Protein AF-A0A938EXH5-F1 (afdb_monomer)

Sequence (160 aa):
VFLNRIEVWNPGKLPDQISIKDLKRPHASYPTNPLIAEVLYLANYIQKAGSGTLEMIEQCRQQGLPEPNFISIRKEEFRAILSRDIFTDDYLNKLGVNERQIKAIEYIRKIGQINNTRYQELTNVSKPTATRDLQELIKKSVLQKSGVTGKGTSYRLKGS

pLDDT: mean 88.65, std 8.32, range [57.09, 97.31]

Structure (mmCIF, N/CA/C/O backbone):
data_AF-A0A938EXH5-F1
#
_entry.id   AF-A0A938EXH5-F1
#
loop_
_atom_site.group_PDB
_atom_site.id
_atom_site.type_symbol
_atom_site.label_atom_id
_atom_site.label_alt_id
_atom_site.label_comp_id
_atom_site.label_asym_id
_atom_site.label_entity_id
_atom_site.label_seq_id
_atom_site.pdbx_PDB_ins_code
_atom_site.Cartn_x
_atom_site.Cartn_y
_atom_site.Cartn_z
_atom_site.occupancy
_atom_site.B_iso_or_equiv
_atom_site.auth_seq_id
_atom_site.auth_comp_id
_atom_site.auth_asym_id
_atom_site.auth_atom_id
_atom_site.pdbx_PDB_model_num
ATOM 1 N N . VAL A 1 1 ? 10.340 -2.476 7.203 1.00 59.16 1 VAL A N 1
ATOM 2 C CA . VAL A 1 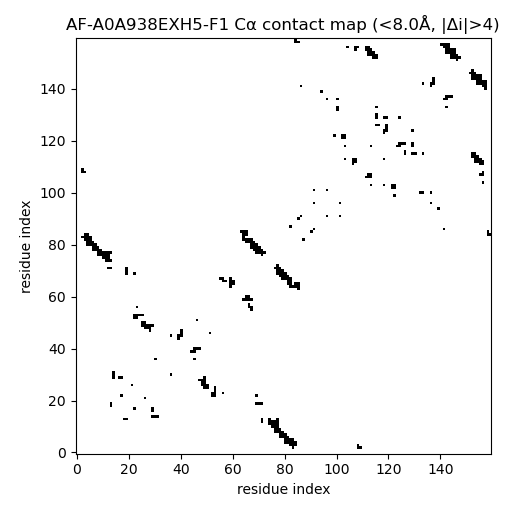1 ? 9.320 -3.135 6.349 1.00 59.16 1 VAL A CA 1
ATOM 3 C C . VAL A 1 1 ? 7.986 -2.446 6.585 1.00 59.16 1 VAL A C 1
ATOM 5 O O . VAL A 1 1 ? 7.594 -2.328 7.740 1.00 59.16 1 VAL A O 1
ATOM 8 N N . PHE A 1 2 ? 7.334 -1.931 5.538 1.00 70.25 2 PHE A N 1
ATOM 9 C CA . PHE A 1 2 ? 6.018 -1.298 5.671 1.00 70.25 2 PHE A CA 1
ATOM 10 C C . PHE A 1 2 ? 4.922 -2.359 5.780 1.00 70.25 2 PHE A C 1
ATOM 12 O O . PHE A 1 2 ? 4.963 -3.385 5.105 1.00 70.25 2 PHE A O 1
ATOM 19 N N . LEU A 1 3 ? 3.947 -2.115 6.651 1.00 69.56 3 LEU A N 1
ATOM 20 C CA . LEU A 1 3 ? 2.877 -3.070 6.931 1.00 69.56 3 LEU A CA 1
ATOM 21 C C . LEU A 1 3 ? 1.770 -3.019 5.867 1.00 69.56 3 LEU A C 1
ATOM 23 O O . LEU A 1 3 ? 1.243 -4.053 5.470 1.00 69.56 3 LEU A O 1
ATOM 27 N N . ASN A 1 4 ? 1.464 -1.811 5.386 1.00 74.62 4 ASN A N 1
ATOM 28 C CA . ASN A 1 4 ? 0.316 -1.488 4.538 1.00 74.62 4 ASN A CA 1
ATOM 29 C C . ASN A 1 4 ? 0.667 -1.255 3.062 1.00 74.62 4 ASN A C 1
ATOM 31 O O . ASN A 1 4 ? -0.210 -0.906 2.278 1.00 74.62 4 ASN A O 1
ATOM 35 N N . ARG A 1 5 ? 1.935 -1.401 2.665 1.00 84.38 5 ARG A N 1
ATOM 36 C CA . ARG A 1 5 ? 2.371 -1.177 1.281 1.00 84.38 5 ARG A CA 1
ATOM 37 C C . ARG A 1 5 ? 3.673 -1.892 0.956 1.00 84.38 5 ARG A C 1
ATOM 39 O O . ARG A 1 5 ? 4.431 -2.261 1.851 1.00 84.38 5 ARG A O 1
ATOM 46 N N . ILE A 1 6 ? 3.927 -2.050 -0.332 1.00 89.94 6 ILE A N 1
ATOM 47 C CA . ILE A 1 6 ? 5.207 -2.455 -0.903 1.00 89.94 6 ILE A CA 1
ATOM 48 C C . ILE A 1 6 ? 5.750 -1.254 -1.670 1.00 89.94 6 ILE A C 1
ATOM 50 O O . ILE A 1 6 ? 5.040 -0.660 -2.477 1.00 89.94 6 ILE A O 1
ATOM 54 N N . GLU A 1 7 ? 7.001 -0.892 -1.402 1.00 92.25 7 GLU A N 1
ATOM 55 C CA . GLU A 1 7 ? 7.714 0.134 -2.160 1.00 92.25 7 GLU A CA 1
ATOM 56 C C . GLU A 1 7 ? 8.841 -0.537 -2.940 1.00 92.25 7 GLU A C 1
ATOM 58 O O . GLU A 1 7 ? 9.722 -1.157 -2.345 1.00 92.25 7 GLU A O 1
ATOM 63 N N . VAL A 1 8 ? 8.807 -0.407 -4.265 1.00 94.12 8 VAL A N 1
ATOM 64 C CA . VAL A 1 8 ? 9.935 -0.748 -5.134 1.00 94.12 8 VAL A CA 1
ATOM 65 C C . VAL A 1 8 ? 10.654 0.553 -5.453 1.00 94.12 8 VAL A C 1
ATOM 67 O O . VAL A 1 8 ? 10.088 1.435 -6.100 1.00 94.12 8 VAL A O 1
ATOM 70 N N . TRP A 1 9 ? 11.881 0.682 -4.956 1.00 94.62 9 TRP A N 1
ATOM 71 C CA . TRP A 1 9 ? 12.724 1.860 -5.135 1.00 94.62 9 TRP A CA 1
ATOM 72 C C . TRP A 1 9 ? 13.853 1.558 -6.115 1.00 94.62 9 TRP A C 1
ATOM 74 O O . TRP A 1 9 ? 14.498 0.514 -6.017 1.00 94.62 9 TRP A O 1
ATOM 84 N N . ASN A 1 10 ? 14.081 2.483 -7.044 1.00 93.44 10 ASN A N 1
ATOM 85 C CA . ASN A 1 10 ? 15.170 2.420 -8.006 1.00 93.44 10 ASN A CA 1
ATOM 86 C C . ASN A 1 10 ? 15.913 3.772 -8.042 1.00 93.44 10 ASN A C 1
ATOM 88 O O . ASN A 1 10 ? 15.256 4.812 -8.193 1.00 93.44 10 ASN A O 1
ATOM 92 N N . PRO A 1 11 ? 17.252 3.784 -7.895 1.00 93.75 11 PRO A N 1
ATOM 93 C CA . PRO A 1 11 ? 18.047 4.981 -8.131 1.00 93.75 11 PRO A CA 1
ATOM 94 C C . PRO A 1 11 ? 18.045 5.358 -9.620 1.00 93.75 11 PRO A C 1
ATOM 96 O O . PRO A 1 11 ? 18.335 4.550 -10.498 1.00 93.75 11 PRO A O 1
ATOM 99 N N . GLY A 1 12 ? 17.760 6.621 -9.906 1.00 90.00 12 GLY A N 1
ATOM 100 C CA . GLY A 1 12 ? 17.712 7.195 -11.244 1.00 90.00 12 GLY A CA 1
ATOM 101 C C . GLY A 1 12 ? 16.381 7.871 -11.566 1.00 90.00 12 GLY A C 1
ATOM 102 O O . GLY A 1 12 ? 15.419 7.853 -10.795 1.00 90.00 12 GLY A O 1
ATOM 103 N N . LYS A 1 13 ? 16.334 8.485 -12.749 1.00 90.62 13 LYS A N 1
ATOM 104 C CA . LYS A 1 13 ? 15.120 9.073 -13.322 1.00 90.62 13 LYS A CA 1
ATOM 105 C C . LYS A 1 13 ? 14.476 8.155 -14.345 1.00 90.62 13 LYS A C 1
ATOM 107 O O . LYS A 1 13 ? 15.120 7.295 -14.942 1.00 90.62 13 LYS A O 1
ATOM 112 N N . LEU A 1 14 ? 13.203 8.437 -14.599 1.00 92.12 14 LEU A N 1
ATOM 113 C CA . LEU A 1 14 ? 12.558 8.010 -15.829 1.00 92.12 14 LEU A CA 1
ATOM 114 C C . LEU A 1 14 ? 13.309 8.564 -17.058 1.00 92.12 14 LEU A C 1
ATOM 116 O O . LEU A 1 14 ? 13.906 9.644 -16.967 1.00 92.12 14 LEU A O 1
ATOM 120 N N . PRO A 1 15 ? 13.262 7.852 -18.197 1.00 92.25 15 PRO A N 1
ATOM 121 C CA . PRO A 1 15 ? 13.699 8.380 -19.485 1.00 92.25 15 PRO A CA 1
ATOM 122 C C . PRO A 1 15 ? 13.058 9.739 -19.779 1.00 92.25 15 PRO A C 1
ATOM 124 O O . PRO A 1 15 ? 11.901 9.973 -19.437 1.00 92.25 15 PRO A O 1
ATOM 127 N N . ASP A 1 16 ? 13.784 10.629 -20.453 1.00 91.25 16 ASP A N 1
ATOM 128 C CA . ASP A 1 16 ? 13.314 12.001 -20.692 1.00 91.25 16 ASP A CA 1
ATOM 129 C C . ASP A 1 16 ? 12.059 12.065 -21.593 1.00 91.25 16 ASP A C 1
ATOM 131 O O . ASP A 1 16 ? 11.350 13.069 -21.595 1.00 91.25 16 ASP A O 1
ATOM 135 N N . GLN A 1 17 ? 11.754 10.985 -22.320 1.00 93.75 17 GLN A N 1
ATOM 136 C CA . GLN A 1 17 ? 10.574 10.836 -23.175 1.00 93.75 17 GLN A CA 1
ATOM 137 C C . GLN A 1 17 ? 9.279 10.553 -22.401 1.00 93.75 17 GLN A C 1
ATOM 139 O O . GLN A 1 17 ? 8.204 10.653 -22.988 1.00 93.75 17 GLN A O 1
ATOM 144 N N . ILE A 1 18 ? 9.360 10.162 -21.123 1.00 92.69 18 ILE A N 1
ATOM 145 C CA . ILE A 1 18 ? 8.200 9.703 -20.355 1.00 92.69 18 ILE A CA 1
ATOM 146 C C . ILE A 1 18 ? 8.098 10.392 -18.994 1.00 92.69 18 ILE A C 1
ATOM 148 O O . ILE A 1 18 ? 9.053 10.465 -18.221 1.00 92.69 18 ILE A O 1
ATOM 152 N N . SER A 1 19 ? 6.904 10.886 -18.671 1.00 93.44 19 SER A N 1
ATOM 153 C CA . SER A 1 19 ? 6.604 11.462 -17.363 1.00 93.44 19 SER A CA 1
ATOM 154 C C . SER A 1 19 ? 5.859 10.475 -16.462 1.00 93.44 19 SER A C 1
ATOM 156 O O . SER A 1 19 ? 5.277 9.488 -16.906 1.00 93.44 19 SER A O 1
ATOM 158 N N . ILE A 1 20 ? 5.792 10.790 -15.166 1.00 94.69 20 ILE A N 1
ATOM 159 C CA . ILE A 1 20 ? 4.994 10.028 -14.190 1.00 94.69 20 ILE A CA 1
ATOM 160 C C . ILE A 1 20 ? 3.520 9.921 -14.608 1.00 94.69 20 ILE A C 1
ATOM 162 O O . ILE A 1 20 ? 2.881 8.901 -14.360 1.00 94.69 20 ILE A O 1
ATOM 166 N N . LYS A 1 21 ? 2.969 10.964 -15.245 1.00 93.75 21 LYS A N 1
ATOM 167 C CA . LYS A 1 21 ? 1.567 10.968 -15.689 1.00 93.75 21 LYS A CA 1
ATOM 168 C C . LYS A 1 21 ? 1.334 9.977 -16.826 1.00 93.75 21 LYS A C 1
ATOM 170 O O . LYS A 1 21 ? 0.249 9.404 -16.911 1.00 93.75 21 LYS A O 1
ATOM 175 N N . ASP A 1 22 ? 2.344 9.774 -17.663 1.00 94.38 22 ASP A N 1
ATOM 176 C CA . ASP A 1 22 ? 2.251 8.898 -18.826 1.00 94.38 22 ASP A CA 1
ATOM 177 C C . ASP A 1 22 ? 2.243 7.427 -18.420 1.00 94.38 22 ASP A C 1
ATOM 179 O O . ASP A 1 22 ? 1.569 6.649 -19.073 1.00 94.38 22 ASP A O 1
ATOM 183 N N . LEU A 1 23 ? 2.851 7.055 -17.284 1.00 94.38 23 LEU A N 1
ATOM 184 C CA . LEU A 1 23 ? 2.831 5.677 -16.757 1.00 94.38 23 LEU A CA 1
ATOM 185 C C . LEU A 1 23 ? 1.420 5.130 -16.478 1.00 94.38 23 LEU A C 1
ATOM 187 O O . LEU A 1 23 ? 1.252 3.921 -16.317 1.00 94.38 23 LEU A O 1
ATOM 191 N N . LYS A 1 24 ? 0.410 6.007 -16.399 1.00 94.12 24 LYS A N 1
ATOM 192 C CA . LYS A 1 24 ? -1.010 5.648 -16.243 1.00 94.12 24 LYS A CA 1
ATOM 193 C C . LYS A 1 24 ? -1.780 5.610 -17.567 1.00 94.12 24 LYS A C 1
ATOM 195 O O . LYS A 1 24 ? -3.007 5.539 -17.565 1.00 94.12 24 LYS A O 1
ATOM 200 N N . ARG A 1 25 ? -1.093 5.730 -18.702 1.00 93.00 25 ARG A N 1
ATOM 201 C CA . ARG A 1 25 ? -1.676 5.749 -20.049 1.00 93.00 25 ARG A CA 1
ATOM 202 C C . ARG A 1 25 ? -0.862 4.848 -20.979 1.00 93.00 25 ARG A C 1
ATOM 204 O O . ARG A 1 25 ? 0.278 4.531 -20.662 1.00 93.00 25 ARG A O 1
ATOM 211 N N . PRO A 1 26 ? -1.411 4.422 -22.125 1.00 92.19 26 PRO A N 1
ATOM 212 C CA . PRO A 1 26 ? -0.620 3.715 -23.125 1.00 92.19 26 PRO A CA 1
ATOM 213 C C . PRO A 1 26 ? 0.581 4.554 -23.570 1.00 92.19 26 PRO A C 1
ATOM 215 O O . PRO A 1 26 ? 0.423 5.713 -23.953 1.00 92.19 26 PRO A O 1
ATOM 218 N N . HIS A 1 27 ? 1.773 3.963 -23.522 1.00 91.31 27 HIS A N 1
ATOM 219 C CA . HIS A 1 27 ? 3.020 4.597 -23.938 1.00 91.31 27 HIS A CA 1
ATOM 220 C C . HIS A 1 27 ? 3.985 3.564 -24.532 1.00 91.31 27 HIS A C 1
ATOM 222 O O . HIS A 1 27 ? 3.902 2.372 -24.238 1.00 91.31 27 HIS A O 1
ATOM 228 N N . ALA A 1 28 ? 4.930 4.019 -25.358 1.00 90.19 28 ALA A N 1
ATOM 229 C CA . ALA A 1 28 ? 6.000 3.161 -25.861 1.00 90.19 28 ALA A CA 1
ATOM 230 C C . ALA A 1 28 ? 6.994 2.786 -24.744 1.00 90.19 28 ALA A C 1
ATOM 232 O O . ALA A 1 28 ? 7.093 3.465 -23.718 1.00 90.19 28 ALA A O 1
ATOM 233 N N . SER A 1 29 ? 7.747 1.703 -24.943 1.00 90.12 29 SER A N 1
ATOM 234 C CA . SER A 1 29 ? 8.830 1.324 -24.031 1.00 90.12 29 SER A CA 1
ATOM 235 C C . SER A 1 29 ? 10.099 2.112 -24.347 1.00 90.12 29 SER A C 1
ATOM 237 O O . SER A 1 29 ? 10.574 2.098 -25.483 1.00 90.12 29 SER A O 1
ATOM 239 N N . TYR A 1 30 ? 10.665 2.765 -23.332 1.00 92.19 30 TYR A N 1
ATOM 240 C CA . TYR A 1 30 ? 11.920 3.513 -23.419 1.00 92.19 30 TYR A CA 1
ATOM 241 C C . TYR A 1 30 ? 12.933 2.926 -22.419 1.00 92.19 30 TYR A C 1
ATOM 243 O O . TYR A 1 30 ? 13.038 3.413 -21.295 1.00 92.19 30 TYR A O 1
ATOM 251 N N . PRO A 1 31 ? 13.649 1.839 -22.757 1.00 91.75 31 PRO A N 1
ATOM 252 C CA . PRO A 1 31 ? 14.613 1.238 -21.842 1.00 91.75 31 PRO A CA 1
ATOM 253 C C . PRO A 1 31 ? 15.873 2.104 -21.712 1.00 91.75 31 PRO A C 1
ATOM 255 O O . PRO A 1 31 ? 16.532 2.399 -22.705 1.00 91.75 31 PRO A O 1
ATOM 258 N N . THR A 1 32 ? 16.264 2.447 -20.480 1.00 90.56 32 THR A N 1
ATOM 259 C CA . THR A 1 32 ? 17.525 3.168 -20.210 1.00 90.56 32 THR A CA 1
ATOM 260 C C . THR A 1 32 ? 18.753 2.355 -20.627 1.00 90.56 32 THR A C 1
ATOM 262 O O . THR A 1 32 ? 19.740 2.917 -21.091 1.00 90.56 32 THR A O 1
ATOM 265 N N . ASN A 1 33 ? 18.692 1.026 -20.488 1.00 93.38 33 ASN A N 1
ATOM 266 C CA . ASN A 1 33 ? 19.704 0.105 -20.997 1.00 93.38 33 ASN A CA 1
ATOM 267 C C . ASN A 1 33 ? 19.050 -0.890 -21.975 1.00 93.38 33 ASN A C 1
ATOM 269 O O . ASN A 1 33 ? 18.482 -1.894 -21.530 1.00 93.38 33 ASN A O 1
ATOM 273 N N . PRO A 1 34 ? 19.108 -0.621 -23.294 1.00 93.38 34 PRO A N 1
ATOM 274 C CA . PRO A 1 34 ? 18.498 -1.478 -24.306 1.00 93.38 34 PRO A CA 1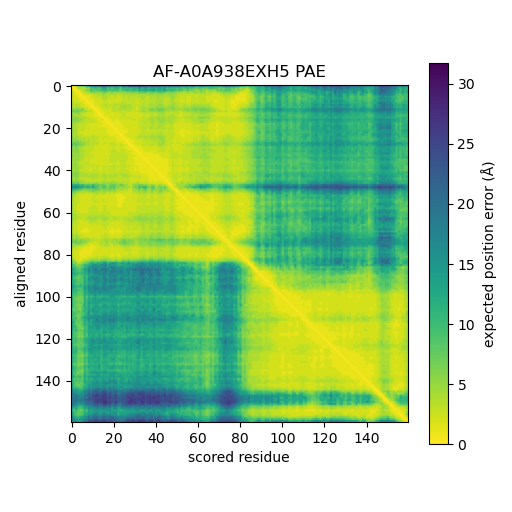
ATOM 275 C C . PRO A 1 34 ? 19.035 -2.913 -24.313 1.00 93.38 34 PRO A C 1
ATOM 277 O O . PRO A 1 34 ? 18.248 -3.831 -24.502 1.00 93.38 34 PRO A O 1
ATOM 280 N N . LEU A 1 35 ? 20.330 -3.121 -24.040 1.00 96.94 35 LEU A N 1
ATOM 281 C CA . LEU A 1 35 ? 20.946 -4.455 -24.042 1.00 96.94 35 LEU A CA 1
ATOM 282 C C . LEU A 1 35 ? 20.409 -5.328 -22.900 1.00 96.94 35 LEU A C 1
ATOM 284 O O . LEU A 1 35 ? 20.045 -6.481 -23.117 1.00 96.94 35 LEU A O 1
ATOM 288 N N . ILE A 1 36 ? 20.301 -4.774 -21.685 1.00 95.50 36 ILE A N 1
ATOM 289 C CA . ILE A 1 36 ? 19.698 -5.497 -20.551 1.00 95.50 36 ILE A CA 1
ATOM 290 C C . ILE A 1 36 ? 18.220 -5.779 -20.832 1.00 95.50 36 ILE A C 1
ATOM 292 O O . ILE A 1 36 ? 17.750 -6.893 -20.606 1.00 95.50 36 ILE A O 1
ATOM 296 N N . ALA A 1 37 ? 17.485 -4.783 -21.336 1.00 94.12 37 ALA A N 1
ATOM 297 C CA . ALA A 1 37 ? 16.072 -4.948 -21.659 1.00 94.12 37 ALA A CA 1
ATOM 298 C C . ALA A 1 37 ? 15.849 -6.023 -22.734 1.00 94.12 37 ALA A C 1
ATOM 300 O O . ALA A 1 37 ? 14.918 -6.816 -22.624 1.00 94.12 37 ALA A O 1
ATOM 301 N N . GLU A 1 38 ? 16.716 -6.087 -23.745 1.00 95.44 38 GLU A N 1
ATOM 302 C CA . GLU A 1 38 ? 16.665 -7.103 -24.791 1.00 95.44 38 GLU A CA 1
ATOM 303 C C . GLU A 1 38 ? 16.887 -8.509 -24.231 1.00 95.44 38 GLU A C 1
ATOM 305 O O . GLU A 1 38 ? 16.081 -9.396 -24.506 1.00 95.44 38 GLU A O 1
ATOM 310 N N . VAL A 1 39 ? 17.900 -8.707 -23.382 1.00 97.31 39 VAL A N 1
ATOM 311 C CA . VAL A 1 39 ? 18.143 -10.005 -22.731 1.00 97.31 39 VAL A CA 1
ATOM 312 C C . VAL A 1 39 ? 16.947 -10.429 -21.873 1.00 97.31 39 VAL A C 1
ATOM 314 O O . VAL A 1 39 ? 16.496 -11.568 -21.978 1.00 97.31 39 VAL A O 1
ATOM 317 N N . LEU A 1 40 ? 16.386 -9.523 -21.063 1.00 95.50 40 LEU A N 1
ATOM 318 C CA . LEU A 1 40 ? 15.208 -9.819 -20.236 1.00 95.50 40 LEU A CA 1
ATOM 319 C C . LEU A 1 40 ? 13.965 -10.127 -21.078 1.00 95.50 40 LEU A C 1
ATOM 321 O O . LEU A 1 40 ? 13.162 -10.976 -20.693 1.00 95.50 40 LEU A O 1
ATOM 325 N N . TYR A 1 41 ? 13.806 -9.460 -22.221 1.00 93.62 41 TYR A N 1
ATOM 326 C CA . TYR A 1 41 ? 12.733 -9.749 -23.165 1.00 93.62 41 TYR A CA 1
ATOM 327 C C . TYR A 1 41 ? 12.901 -11.133 -23.801 1.00 93.62 41 TYR A C 1
ATOM 329 O O . TYR A 1 41 ? 11.959 -11.920 -23.794 1.00 93.62 41 TYR A O 1
ATOM 337 N N . LEU A 1 42 ? 14.096 -11.457 -24.307 1.00 96.06 42 LEU A N 1
ATOM 338 C CA . LEU A 1 42 ? 14.391 -12.766 -24.906 1.00 96.06 42 LEU A CA 1
ATOM 339 C C . LEU A 1 42 ? 14.235 -13.908 -23.894 1.00 96.06 42 LEU A C 1
ATOM 341 O O . LEU A 1 42 ? 13.828 -15.008 -24.257 1.00 96.06 42 LEU A O 1
ATOM 345 N N . ALA A 1 43 ? 14.510 -13.634 -22.619 1.00 97.00 43 ALA A N 1
ATOM 346 C CA . ALA A 1 43 ? 14.301 -14.560 -21.515 1.00 97.00 43 ALA A CA 1
ATOM 347 C C . ALA A 1 43 ? 12.858 -14.560 -20.957 1.00 97.00 43 ALA A C 1
ATOM 349 O O . ALA A 1 43 ? 12.608 -15.202 -19.940 1.00 97.00 43 ALA A O 1
ATOM 350 N N . ASN A 1 44 ? 11.905 -13.872 -21.602 1.00 93.62 44 ASN A N 1
ATOM 351 C CA . ASN A 1 44 ? 10.489 -13.778 -21.215 1.00 93.62 44 ASN A CA 1
ATOM 352 C C . ASN A 1 44 ? 10.217 -13.198 -19.810 1.00 93.62 44 ASN A C 1
ATOM 354 O O . ASN A 1 44 ? 9.162 -13.448 -19.231 1.00 93.62 44 ASN A O 1
ATOM 358 N N . TYR A 1 45 ? 11.127 -12.388 -19.262 1.00 93.50 45 TYR A N 1
ATOM 359 C CA . TYR A 1 45 ? 10.906 -11.687 -17.989 1.00 93.50 45 TYR A CA 1
ATOM 360 C C . TYR A 1 45 ? 10.110 -10.388 -18.148 1.00 93.50 45 TYR A C 1
ATOM 362 O O . TYR A 1 45 ? 9.461 -9.950 -17.200 1.00 93.50 45 TYR A O 1
ATOM 370 N N . ILE A 1 46 ? 10.179 -9.744 -19.319 1.00 91.81 46 ILE A N 1
ATOM 371 C CA . ILE A 1 46 ? 9.488 -8.475 -19.593 1.00 91.81 46 ILE A CA 1
ATOM 372 C C . ILE A 1 46 ? 8.828 -8.472 -20.974 1.00 91.81 46 ILE A C 1
ATOM 374 O O . ILE A 1 46 ? 9.241 -9.188 -21.882 1.00 91.81 46 ILE A O 1
ATOM 378 N N . GLN A 1 47 ? 7.838 -7.598 -21.154 1.00 86.62 47 GLN A N 1
ATOM 379 C CA . GLN A 1 47 ? 7.216 -7.308 -22.449 1.00 86.62 47 GLN A CA 1
ATOM 380 C C . GLN A 1 47 ? 7.889 -6.091 -23.114 1.00 86.62 47 GLN A C 1
ATOM 382 O O . GLN A 1 47 ? 8.344 -5.171 -22.436 1.00 86.62 47 GLN A O 1
ATOM 387 N N . LYS A 1 48 ? 7.894 -6.029 -24.453 1.00 79.44 48 LYS A N 1
ATOM 388 C CA . LYS A 1 48 ? 8.431 -4.876 -25.210 1.00 79.44 48 LYS A CA 1
ATOM 389 C C . LYS A 1 48 ? 7.518 -3.641 -25.212 1.00 79.44 48 LYS A C 1
ATOM 391 O O . LYS A 1 48 ? 7.978 -2.561 -25.561 1.00 79.44 48 LYS A O 1
ATOM 396 N N . ALA A 1 49 ? 6.242 -3.780 -24.849 1.00 77.88 49 ALA A N 1
ATOM 397 C CA . ALA A 1 49 ? 5.193 -2.827 -25.221 1.00 77.88 49 ALA A CA 1
ATOM 398 C C . ALA A 1 49 ? 4.897 -1.690 -24.217 1.00 77.88 49 ALA A C 1
ATOM 400 O O . ALA A 1 49 ? 3.913 -0.988 -24.400 1.00 77.88 49 ALA A O 1
ATOM 401 N N . GLY A 1 50 ? 5.691 -1.476 -23.160 1.00 81.00 50 GLY A N 1
ATOM 402 C CA . GLY A 1 50 ? 5.405 -0.410 -22.175 1.00 81.00 50 GLY A CA 1
ATOM 403 C C . GLY A 1 50 ? 4.093 -0.605 -21.389 1.00 81.00 50 GLY A C 1
ATOM 404 O O . GLY A 1 50 ? 3.657 0.285 -20.675 1.00 81.00 50 GLY A O 1
ATOM 405 N N . SER A 1 51 ? 3.470 -1.778 -21.491 1.00 88.31 51 SER A N 1
ATOM 406 C CA . SER A 1 51 ? 2.163 -2.135 -20.924 1.00 88.31 51 SER A CA 1
ATOM 407 C C . SER A 1 51 ? 2.190 -2.475 -19.432 1.00 88.31 51 SER A C 1
ATOM 409 O O . SER A 1 51 ? 1.141 -2.483 -18.791 1.00 88.31 51 SER A O 1
ATOM 411 N N . GLY A 1 52 ? 3.366 -2.756 -18.865 1.00 91.12 52 GLY A N 1
ATOM 412 C CA . GLY A 1 52 ? 3.483 -3.330 -17.522 1.00 91.12 52 GLY A CA 1
ATOM 413 C C . GLY A 1 52 ? 2.856 -2.475 -16.416 1.00 91.12 52 GLY A C 1
ATOM 414 O O . GLY A 1 52 ? 2.201 -3.012 -15.528 1.00 91.12 52 GLY A O 1
ATOM 415 N N . THR A 1 53 ? 2.982 -1.146 -16.471 1.00 94.19 53 THR A N 1
ATOM 416 C CA . THR A 1 53 ? 2.385 -0.262 -15.452 1.00 94.19 53 THR A CA 1
ATOM 417 C C . THR A 1 53 ? 0.862 -0.218 -15.532 1.00 94.19 53 THR A C 1
ATOM 419 O O . THR A 1 53 ? 0.203 -0.143 -14.496 1.00 94.19 53 THR A O 1
ATOM 422 N N . LEU A 1 54 ? 0.292 -0.313 -16.735 1.00 94.31 54 LEU A N 1
ATOM 423 C CA . LEU A 1 54 ? -1.155 -0.410 -16.932 1.00 94.31 54 LEU A CA 1
ATOM 424 C C . LEU A 1 54 ? -1.693 -1.746 -16.433 1.00 94.31 54 LEU A C 1
ATOM 426 O O . LEU A 1 54 ? -2.736 -1.784 -15.786 1.00 94.31 54 LEU A O 1
ATOM 430 N N . GLU A 1 55 ? -0.960 -2.826 -16.689 1.00 94.00 55 GLU A N 1
ATOM 431 C CA . GLU A 1 55 ? -1.309 -4.154 -16.197 1.00 94.00 55 GLU A CA 1
ATOM 432 C C . GLU A 1 55 ? -1.293 -4.192 -14.662 1.00 94.00 55 GLU A C 1
ATOM 434 O O . GLU A 1 55 ? -2.237 -4.684 -14.048 1.00 94.00 55 GLU A O 1
ATOM 439 N N . MET A 1 56 ? -0.288 -3.574 -14.027 1.00 94.12 56 MET A N 1
ATOM 440 C CA . MET A 1 56 ? -0.255 -3.401 -12.570 1.00 94.12 56 MET A CA 1
ATOM 441 C C . MET A 1 56 ? -1.478 -2.633 -12.043 1.00 94.12 56 MET A C 1
ATOM 443 O O . MET A 1 56 ? -2.072 -3.042 -11.047 1.00 94.12 56 MET A O 1
ATOM 447 N N . ILE A 1 57 ? -1.859 -1.525 -12.692 1.00 94.69 57 ILE A N 1
ATOM 448 C CA . ILE A 1 57 ? -3.039 -0.727 -12.314 1.00 94.69 57 ILE A CA 1
ATOM 449 C C . ILE A 1 57 ? -4.313 -1.569 -12.411 1.00 94.69 57 ILE A C 1
ATOM 451 O O . ILE A 1 57 ? -5.112 -1.588 -11.473 1.00 94.69 57 ILE A O 1
ATOM 455 N N . GLU A 1 58 ? -4.487 -2.291 -13.516 1.00 94.44 58 GLU A N 1
ATOM 456 C CA . GLU A 1 58 ? -5.667 -3.118 -13.742 1.00 94.44 58 GLU A CA 1
ATOM 457 C C . GLU A 1 58 ? -5.749 -4.273 -12.735 1.00 94.44 58 GLU A C 1
ATOM 459 O O . GLU A 1 58 ? -6.816 -4.512 -12.172 1.00 94.44 58 GLU A O 1
ATOM 464 N N . GLN A 1 59 ? -4.629 -4.928 -12.415 1.00 93.69 59 GLN A N 1
ATOM 465 C CA . GLN A 1 59 ? -4.587 -5.961 -11.375 1.00 93.69 59 GLN A CA 1
ATOM 466 C C . GLN A 1 59 ? -4.961 -5.402 -9.994 1.00 93.69 59 GLN A C 1
ATOM 468 O O . GLN A 1 59 ? -5.764 -6.012 -9.287 1.00 93.69 59 GLN A O 1
ATOM 473 N N . CYS A 1 60 ? -4.451 -4.223 -9.615 1.00 90.81 60 CYS A N 1
ATOM 474 C CA . CYS A 1 60 ? -4.870 -3.561 -8.376 1.00 90.81 60 CYS A CA 1
ATOM 475 C C . CYS A 1 60 ? -6.383 -3.302 -8.371 1.00 90.81 60 CYS A C 1
ATOM 477 O O . CYS A 1 60 ? -7.060 -3.660 -7.407 1.00 90.81 60 CYS A O 1
ATOM 479 N N . ARG A 1 61 ? -6.930 -2.761 -9.466 1.00 87.81 61 ARG A N 1
ATOM 480 C CA . ARG A 1 61 ? -8.364 -2.468 -9.602 1.00 87.81 61 ARG A CA 1
ATOM 481 C C . ARG A 1 61 ? -9.227 -3.727 -9.489 1.00 87.81 61 ARG A C 1
ATOM 483 O O . ARG A 1 61 ? -10.246 -3.700 -8.803 1.00 87.81 61 ARG A O 1
ATOM 490 N N . GLN A 1 62 ? -8.822 -4.826 -10.125 1.00 86.56 62 GLN A N 1
ATOM 491 C CA . GLN A 1 62 ? -9.530 -6.112 -10.072 1.00 86.56 62 GLN A CA 1
ATOM 492 C C . GLN A 1 62 ? -9.568 -6.704 -8.662 1.00 86.56 62 GLN A C 1
ATOM 494 O O . GLN A 1 62 ? -10.567 -7.303 -8.275 1.00 86.56 62 GLN A O 1
ATOM 499 N N . GLN A 1 63 ? -8.511 -6.488 -7.879 1.00 84.56 63 GLN A N 1
ATOM 500 C CA . GLN A 1 63 ? -8.443 -6.894 -6.473 1.00 84.56 63 GLN A CA 1
ATOM 501 C C . GLN A 1 63 ? -9.093 -5.874 -5.522 1.00 84.56 63 GLN A C 1
ATOM 503 O O . GLN A 1 63 ? -9.032 -6.033 -4.305 1.00 84.56 63 GLN A O 1
ATOM 508 N N . GLY A 1 64 ? -9.699 -4.806 -6.052 1.00 77.25 64 GLY A N 1
ATOM 509 C CA . GLY A 1 64 ? -10.294 -3.735 -5.258 1.00 77.25 64 GLY A CA 1
ATOM 510 C C . GLY A 1 64 ? -9.276 -2.911 -4.469 1.00 77.25 64 GLY A C 1
ATOM 511 O O . GLY A 1 64 ? -9.671 -2.224 -3.537 1.00 77.25 64 GLY A O 1
ATOM 512 N N . LEU A 1 65 ? -7.987 -2.971 -4.813 1.00 85.00 65 LEU A N 1
ATOM 513 C CA . LEU A 1 65 ? -6.912 -2.222 -4.166 1.00 85.00 65 LEU A CA 1
ATOM 514 C C . LEU A 1 65 ? -6.729 -0.836 -4.806 1.00 85.00 65 LEU A C 1
ATOM 516 O O . LEU A 1 65 ? -7.057 -0.643 -5.980 1.00 85.00 65 LEU A O 1
ATOM 520 N N . PRO A 1 66 ? -6.158 0.138 -4.071 1.00 86.06 66 PRO A N 1
ATOM 521 C CA . PRO A 1 66 ? -5.751 1.407 -4.658 1.00 86.06 66 PRO A CA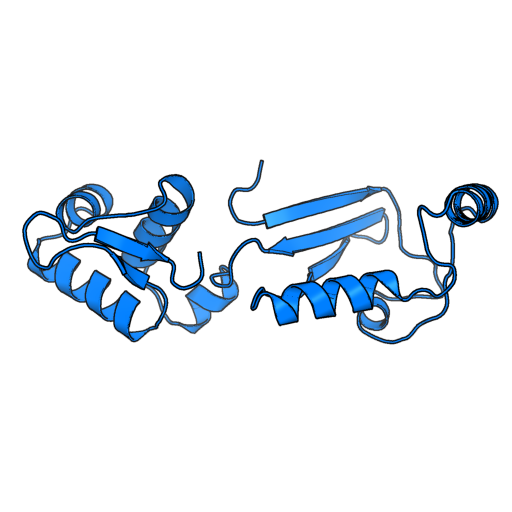 1
ATOM 522 C C . PRO A 1 66 ? -4.743 1.198 -5.791 1.00 86.06 66 PRO A C 1
ATOM 524 O O . PRO A 1 66 ? -3.868 0.334 -5.700 1.00 86.06 66 PRO A O 1
ATOM 527 N N . GLU A 1 67 ? -4.827 2.032 -6.828 1.00 91.44 67 GLU A N 1
ATOM 528 C CA . GLU A 1 67 ? -3.836 2.030 -7.903 1.00 91.44 67 GLU A CA 1
ATOM 529 C C . GLU A 1 67 ? -2.418 2.293 -7.362 1.00 91.44 67 GLU A C 1
ATOM 531 O O . GLU A 1 67 ? -2.256 3.061 -6.402 1.00 91.44 67 GLU A O 1
ATOM 536 N N . PRO A 1 68 ? -1.374 1.743 -8.007 1.00 93.69 68 PRO A N 1
ATOM 537 C CA . PRO A 1 68 ? 0.000 2.079 -7.678 1.00 93.69 68 PRO A CA 1
ATOM 538 C C . PRO A 1 68 ? 0.254 3.588 -7.772 1.00 93.69 68 PRO A C 1
ATOM 540 O O . PRO A 1 68 ? -0.153 4.261 -8.727 1.00 93.69 68 PRO A O 1
ATOM 543 N N . ASN A 1 69 ? 0.969 4.121 -6.784 1.00 94.00 69 ASN A N 1
ATOM 544 C CA . ASN A 1 69 ? 1.459 5.490 -6.818 1.00 94.00 69 ASN A CA 1
ATOM 545 C C . ASN A 1 69 ? 2.901 5.501 -7.330 1.00 94.00 69 ASN A C 1
ATOM 547 O O . ASN A 1 69 ? 3.789 4.901 -6.722 1.00 94.00 69 ASN A O 1
ATOM 551 N N . PHE A 1 70 ? 3.126 6.195 -8.442 1.00 95.38 70 PHE A N 1
ATOM 552 C CA . PHE A 1 70 ? 4.448 6.384 -9.021 1.00 95.38 70 PHE A CA 1
ATOM 553 C C . PHE A 1 70 ? 4.958 7.768 -8.649 1.00 95.38 70 PHE A C 1
ATOM 555 O O . PHE A 1 70 ? 4.293 8.769 -8.918 1.00 95.38 70 PHE A O 1
ATOM 562 N N . ILE A 1 71 ? 6.143 7.837 -8.050 1.00 94.94 71 ILE A N 1
ATOM 563 C CA . ILE A 1 71 ? 6.761 9.109 -7.680 1.00 94.94 71 ILE A CA 1
ATOM 564 C C . ILE A 1 71 ? 8.179 9.196 -8.224 1.00 94.94 71 ILE A C 1
ATOM 566 O O . ILE A 1 71 ? 8.916 8.210 -8.246 1.00 94.94 71 ILE A O 1
ATOM 570 N N . SER A 1 72 ? 8.557 10.404 -8.640 1.00 93.75 72 SER A N 1
ATOM 571 C CA . SER A 1 72 ? 9.948 10.751 -8.898 1.00 93.75 72 SER A CA 1
ATOM 572 C C . SER A 1 72 ? 10.383 11.843 -7.934 1.00 93.75 72 SER A C 1
ATOM 574 O O . SER A 1 72 ? 9.725 12.879 -7.825 1.00 93.75 72 SER A O 1
ATOM 576 N N . ILE A 1 73 ? 11.485 11.605 -7.229 1.00 92.44 73 ILE A N 1
ATOM 577 C CA . ILE A 1 73 ? 12.051 12.550 -6.267 1.00 92.44 73 ILE A CA 1
ATOM 578 C C . ILE A 1 73 ? 13.294 13.149 -6.908 1.00 92.44 73 ILE A C 1
ATOM 580 O O . ILE A 1 73 ? 14.216 12.423 -7.273 1.00 92.44 73 ILE A O 1
ATOM 584 N N . ARG A 1 74 ? 13.287 14.474 -7.101 1.00 89.06 74 ARG A N 1
ATOM 585 C CA . ARG A 1 74 ? 14.412 15.260 -7.650 1.00 89.06 74 ARG A CA 1
ATOM 586 C C . ARG A 1 74 ? 14.975 14.771 -8.997 1.00 89.06 74 ARG A C 1
ATOM 588 O O . ARG A 1 74 ? 16.046 15.209 -9.385 1.00 89.06 74 ARG A O 1
ATOM 595 N N . LYS A 1 75 ? 14.250 13.918 -9.737 1.00 85.62 75 LYS A N 1
ATOM 596 C CA . LYS A 1 75 ? 14.763 13.197 -10.922 1.00 85.62 75 LYS A CA 1
ATOM 597 C C . LYS A 1 75 ? 16.016 12.353 -10.624 1.00 85.62 75 LYS A C 1
ATOM 599 O O . LYS A 1 75 ? 16.842 12.130 -11.501 1.00 85.62 75 LYS A O 1
ATOM 604 N N . GLU A 1 76 ? 16.143 11.877 -9.396 1.00 91.12 76 GLU A N 1
ATOM 605 C CA . GLU A 1 76 ? 17.245 11.016 -8.951 1.00 91.12 76 GLU A CA 1
ATOM 606 C C . GLU A 1 76 ? 16.735 9.707 -8.363 1.00 91.12 76 GLU A C 1
ATOM 608 O O . GLU A 1 76 ? 17.493 8.754 -8.233 1.00 91.12 76 GLU A O 1
ATOM 613 N N . GLU A 1 77 ? 15.450 9.640 -8.026 1.00 94.19 77 GLU A N 1
ATOM 614 C CA . GLU A 1 77 ? 14.816 8.422 -7.556 1.00 94.19 77 GLU A CA 1
ATOM 615 C C . GLU A 1 77 ? 13.487 8.212 -8.263 1.00 94.19 77 GLU A C 1
ATOM 617 O O . GLU A 1 77 ? 12.716 9.159 -8.480 1.00 94.19 77 GLU A O 1
ATOM 622 N N . PHE A 1 78 ? 13.190 6.947 -8.533 1.00 94.88 78 PHE A N 1
ATOM 623 C CA . PHE A 1 78 ? 11.879 6.485 -8.943 1.00 94.88 78 PHE A CA 1
ATOM 624 C C . PHE A 1 78 ? 11.352 5.473 -7.927 1.00 94.88 78 PHE A C 1
ATOM 626 O O . PHE A 1 78 ? 12.076 4.576 -7.485 1.00 94.88 78 PHE A O 1
ATOM 633 N N . ARG A 1 79 ? 10.076 5.607 -7.552 1.00 95.50 79 ARG A N 1
ATOM 634 C CA . ARG A 1 79 ? 9.398 4.633 -6.691 1.00 95.50 79 ARG A CA 1
ATOM 635 C C . ARG A 1 79 ? 8.051 4.238 -7.266 1.00 95.50 79 ARG A C 1
ATOM 637 O O . ARG A 1 79 ? 7.268 5.104 -7.657 1.00 95.50 79 ARG A O 1
ATOM 644 N N . ALA A 1 80 ? 7.774 2.940 -7.232 1.00 95.12 80 ALA A N 1
ATOM 645 C CA . ALA A 1 80 ? 6.441 2.381 -7.405 1.00 95.12 80 ALA A CA 1
ATOM 646 C C . ALA A 1 80 ? 5.927 1.910 -6.039 1.00 95.12 80 ALA A C 1
ATOM 648 O O . ALA A 1 80 ? 6.538 1.054 -5.395 1.00 95.12 80 ALA A O 1
ATOM 649 N N . ILE A 1 81 ? 4.822 2.496 -5.584 1.00 93.50 81 ILE A N 1
ATOM 650 C CA . ILE A 1 81 ? 4.236 2.240 -4.268 1.00 93.50 81 ILE A CA 1
ATOM 651 C C . ILE A 1 81 ? 2.909 1.512 -4.464 1.00 93.50 81 ILE A C 1
ATOM 653 O O . ILE A 1 81 ? 1.943 2.098 -4.951 1.00 93.50 81 ILE A O 1
ATOM 657 N N . LEU A 1 82 ? 2.860 0.242 -4.069 1.00 91.44 82 LEU A N 1
ATOM 658 C CA . LEU A 1 82 ? 1.667 -0.596 -4.134 1.00 91.44 82 LEU A CA 1
ATOM 659 C C . LEU A 1 82 ? 1.056 -0.696 -2.739 1.00 91.44 82 LEU A C 1
ATOM 661 O O . LEU A 1 82 ? 1.702 -1.178 -1.806 1.00 91.44 82 LEU A O 1
ATOM 665 N N . SER A 1 83 ? -0.186 -0.247 -2.585 1.00 85.56 83 SER A N 1
ATOM 666 C CA . SER A 1 83 ? -0.901 -0.343 -1.308 1.00 85.56 83 SER A CA 1
ATOM 667 C C . SER A 1 83 ? -1.437 -1.763 -1.100 1.00 85.56 83 SER A C 1
ATOM 669 O O . SER A 1 83 ? -1.891 -2.401 -2.044 1.00 85.56 83 SER A O 1
ATOM 671 N N . ARG A 1 84 ? -1.371 -2.267 0.136 1.00 78.44 84 ARG A N 1
ATOM 672 C CA . ARG A 1 84 ? -1.866 -3.604 0.525 1.00 78.44 84 ARG A CA 1
ATOM 673 C C . ARG A 1 84 ? -3.318 -3.602 0.996 1.00 78.44 84 ARG A C 1
ATOM 675 O O . ARG A 1 84 ? -3.888 -4.669 1.170 1.00 78.44 84 ARG A O 1
ATOM 682 N N . ASP A 1 85 ? -3.895 -2.429 1.235 1.00 74.19 85 ASP A N 1
ATOM 683 C CA . ASP A 1 85 ? -5.294 -2.268 1.615 1.00 74.19 85 ASP A CA 1
ATOM 684 C C . ASP A 1 85 ? -5.870 -0.964 1.038 1.00 74.19 85 ASP A C 1
ATOM 686 O O . ASP A 1 85 ? -5.131 -0.076 0.604 1.00 74.19 85 ASP A O 1
ATOM 690 N N . ILE A 1 86 ? -7.202 -0.861 1.021 1.00 69.69 86 ILE A N 1
ATOM 691 C CA . ILE A 1 86 ? -7.946 0.326 0.564 1.00 69.69 86 ILE A CA 1
ATOM 692 C C . ILE A 1 86 ? -7.925 1.490 1.555 1.00 69.69 86 ILE A C 1
ATOM 694 O O . ILE A 1 86 ? -8.267 2.615 1.198 1.00 69.69 86 ILE A O 1
ATOM 698 N N . PHE A 1 87 ? -7.519 1.250 2.798 1.00 71.62 87 PHE A N 1
ATOM 699 C CA . PHE A 1 87 ? -7.620 2.206 3.894 1.00 71.62 87 PHE A CA 1
ATOM 700 C C . PHE A 1 87 ? -6.410 3.133 3.966 1.00 71.62 87 PHE A C 1
ATOM 702 O O . PHE A 1 87 ? -5.892 3.390 5.050 1.00 71.62 87 PHE A O 1
ATOM 709 N N . THR A 1 88 ? -5.926 3.640 2.834 1.00 69.50 88 THR A N 1
ATOM 710 C CA . THR A 1 88 ? -4.787 4.573 2.807 1.00 69.50 88 THR A CA 1
ATOM 711 C C . THR A 1 88 ? -5.0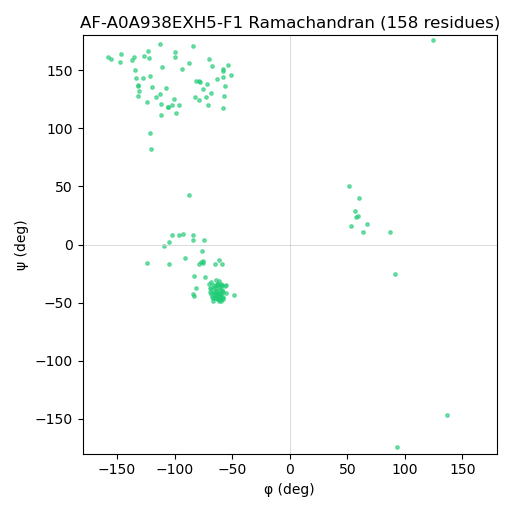24 5.775 3.727 1.00 69.50 88 THR A C 1
ATOM 713 O O . THR A 1 88 ? -6.166 6.145 4.000 1.00 69.50 88 THR A O 1
ATOM 716 N N . ASP A 1 89 ? -3.953 6.405 4.213 1.00 70.12 89 ASP A N 1
ATOM 717 C CA . ASP A 1 89 ? -4.079 7.515 5.170 1.00 70.12 89 ASP A CA 1
ATOM 718 C C . ASP A 1 89 ? -4.918 8.675 4.590 1.00 70.12 89 ASP A C 1
ATOM 720 O O . ASP A 1 89 ? -5.726 9.274 5.295 1.00 70.12 89 ASP A O 1
ATOM 724 N N . ASP A 1 90 ? -4.821 8.922 3.277 1.00 68.81 90 ASP A N 1
ATOM 725 C CA . ASP A 1 90 ? -5.674 9.878 2.551 1.00 68.81 90 ASP A CA 1
ATOM 726 C C . ASP A 1 90 ? -7.160 9.472 2.556 1.00 68.81 90 ASP A C 1
ATOM 728 O O . ASP A 1 90 ? -8.037 10.300 2.809 1.00 68.81 90 ASP A O 1
ATOM 732 N N . TYR A 1 91 ? -7.456 8.188 2.329 1.00 75.00 91 TYR A N 1
ATOM 733 C CA . TYR A 1 91 ? -8.822 7.666 2.367 1.00 75.00 91 TYR A CA 1
ATOM 734 C C . TYR A 1 91 ? -9.428 7.769 3.772 1.00 75.00 91 TYR A C 1
ATOM 736 O O . TYR A 1 91 ? -10.565 8.213 3.934 1.00 75.00 91 TYR A O 1
ATOM 744 N N . LEU A 1 92 ? -8.651 7.424 4.799 1.00 78.31 92 LEU A N 1
ATOM 745 C CA . LEU A 1 92 ? -9.063 7.545 6.195 1.00 78.31 92 LEU A CA 1
ATOM 746 C C . LEU A 1 92 ? -9.331 9.007 6.576 1.00 78.31 92 LEU A C 1
ATOM 748 O O . LEU A 1 92 ? -10.386 9.312 7.138 1.00 78.31 92 LEU A O 1
ATOM 752 N N . ASN A 1 93 ? -8.452 9.931 6.190 1.00 77.31 93 ASN A N 1
ATOM 753 C CA . ASN A 1 93 ? -8.663 11.358 6.434 1.00 77.31 93 ASN A CA 1
ATOM 754 C C . ASN A 1 93 ? -9.953 11.871 5.773 1.00 77.31 93 ASN A C 1
ATOM 756 O O . ASN A 1 93 ? -10.734 12.573 6.416 1.00 77.31 93 ASN A O 1
ATOM 760 N N . LYS A 1 94 ? -10.244 11.461 4.530 1.00 80.62 94 LYS A N 1
ATOM 761 C CA . LYS A 1 94 ? -11.495 11.813 3.827 1.00 80.62 94 LYS A CA 1
ATOM 762 C C . LYS A 1 94 ? -12.752 11.253 4.493 1.00 80.62 94 LYS A C 1
ATOM 764 O O . LYS A 1 94 ? -13.806 11.879 4.423 1.00 80.62 94 LYS A O 1
ATOM 769 N N . LEU A 1 95 ? -12.658 10.102 5.158 1.00 83.06 95 LEU A N 1
ATOM 770 C CA . LEU A 1 95 ? -13.761 9.520 5.929 1.00 83.06 95 LEU A CA 1
ATOM 771 C C . LEU A 1 95 ? -13.995 10.212 7.282 1.00 83.06 95 LEU A C 1
ATOM 773 O O . LEU A 1 95 ? -14.942 9.856 7.992 1.00 83.06 95 LEU A O 1
ATOM 777 N N . GLY A 1 96 ? -13.142 11.166 7.668 1.00 85.94 96 GLY A N 1
ATOM 778 C CA . GLY A 1 96 ? -13.236 11.858 8.949 1.00 85.94 96 GLY A CA 1
ATOM 779 C C . GLY A 1 96 ? -13.128 10.894 10.128 1.00 85.94 96 GLY A C 1
ATOM 780 O O . GLY A 1 96 ? -13.914 10.990 11.073 1.00 85.94 96 GLY A O 1
ATOM 781 N N . VAL A 1 97 ? -12.246 9.888 10.048 1.00 88.25 97 VAL A N 1
ATOM 782 C CA . VAL A 1 97 ? -11.916 9.072 11.226 1.00 88.25 97 VAL A CA 1
ATOM 783 C C . VAL A 1 97 ? -11.068 9.877 12.202 1.00 88.25 97 VAL A C 1
ATOM 785 O O . VAL A 1 97 ? -10.164 10.609 11.811 1.00 88.25 97 VAL A O 1
ATOM 788 N N . ASN A 1 98 ? -11.378 9.747 13.488 1.00 91.19 98 ASN A N 1
ATOM 789 C CA . ASN A 1 98 ? -10.649 10.440 14.548 1.00 91.19 98 ASN A CA 1
ATOM 790 C C . ASN A 1 98 ? -9.375 9.677 14.966 1.00 91.19 98 ASN A C 1
ATOM 792 O O . ASN A 1 98 ? -9.186 8.512 14.618 1.00 91.19 98 ASN A O 1
ATOM 796 N N . GLU A 1 99 ? -8.523 10.301 15.783 1.00 90.44 99 GLU A N 1
ATOM 797 C CA . GLU A 1 99 ? -7.255 9.702 16.235 1.00 90.44 99 GLU A CA 1
ATOM 798 C C . GLU A 1 99 ? -7.415 8.344 16.941 1.00 90.44 99 GLU A C 1
ATOM 800 O O . GLU A 1 99 ? -6.580 7.452 16.779 1.00 90.44 99 GLU A O 1
ATOM 805 N N . ARG A 1 100 ? -8.491 8.148 17.718 1.00 94.06 100 ARG A N 1
ATOM 806 C CA . ARG A 1 100 ? -8.749 6.873 18.412 1.00 94.06 100 ARG A CA 1
ATOM 807 C C . ARG A 1 100 ? -9.085 5.763 17.419 1.00 94.06 100 ARG A C 1
ATOM 809 O O . ARG A 1 100 ? -8.571 4.652 17.532 1.00 94.06 100 ARG A O 1
ATOM 816 N N . GLN A 1 101 ? -9.901 6.091 16.424 1.00 92.81 101 GLN A N 1
ATOM 817 C CA . GLN A 1 101 ? -10.266 5.195 15.335 1.00 92.81 101 GLN A CA 1
ATOM 818 C C . GLN A 1 101 ? -9.048 4.841 14.471 1.00 92.81 101 GLN A C 1
ATOM 820 O O . GLN A 1 101 ? -8.868 3.669 14.146 1.00 92.81 101 GLN A O 1
ATOM 825 N N . ILE A 1 102 ? -8.172 5.810 14.175 1.00 89.88 102 ILE A N 1
ATOM 826 C CA . ILE A 1 102 ? -6.909 5.575 13.455 1.00 89.88 102 ILE A CA 1
ATOM 827 C C . ILE A 1 102 ? -6.025 4.587 14.227 1.00 89.88 102 ILE A C 1
ATOM 829 O O . ILE A 1 102 ? -5.609 3.579 13.657 1.00 89.88 102 ILE A O 1
ATOM 833 N N . LYS A 1 103 ? -5.824 4.790 15.539 1.00 91.06 103 LYS A N 1
ATOM 834 C CA . LYS A 1 103 ? -5.063 3.847 16.385 1.00 91.06 103 LYS A CA 1
ATOM 835 C C . LYS A 1 103 ? -5.620 2.425 16.318 1.00 91.06 103 LYS A C 1
ATOM 837 O O . LYS A 1 103 ? -4.860 1.461 16.236 1.00 91.06 103 LYS A O 1
ATOM 842 N N . ALA A 1 104 ? -6.944 2.275 16.338 1.00 92.00 104 ALA A N 1
ATOM 843 C CA . ALA A 1 104 ? -7.575 0.966 16.223 1.00 92.00 104 ALA A CA 1
ATOM 844 C C . ALA A 1 104 ? -7.352 0.324 14.847 1.00 92.00 104 ALA A C 1
ATOM 846 O O . ALA A 1 104 ? -7.052 -0.866 14.780 1.00 92.00 104 ALA A O 1
ATOM 847 N N . ILE A 1 105 ? -7.441 1.094 13.761 1.00 89.38 105 ILE A N 1
ATOM 848 C CA . ILE A 1 105 ? -7.156 0.610 12.402 1.00 89.38 105 ILE A CA 1
ATOM 849 C C . ILE A 1 105 ? -5.696 0.160 12.291 1.00 89.38 105 ILE A C 1
ATOM 851 O O . ILE A 1 105 ? -5.433 -0.940 11.811 1.00 89.38 105 ILE A O 1
ATOM 855 N N . GLU A 1 106 ? -4.745 0.947 12.796 1.00 86.62 106 GLU A N 1
ATOM 856 C CA . GLU A 1 106 ? -3.326 0.569 12.834 1.00 86.62 106 GLU A CA 1
ATOM 857 C C . GLU A 1 106 ? -3.080 -0.717 13.628 1.00 86.62 106 GLU A C 1
ATOM 859 O O . GLU A 1 106 ? -2.282 -1.564 13.217 1.00 86.62 106 GLU A O 1
ATOM 864 N N . TYR A 1 107 ? -3.776 -0.888 14.753 1.00 90.19 107 TYR A N 1
ATOM 865 C CA . TYR A 1 107 ? -3.715 -2.118 15.535 1.00 90.19 107 TYR A CA 1
ATOM 866 C C . TYR A 1 107 ? -4.241 -3.320 14.739 1.00 90.19 107 TYR A C 1
ATOM 868 O O . TYR A 1 107 ? -3.580 -4.358 14.688 1.00 90.19 107 TYR A O 1
ATOM 876 N N . ILE A 1 108 ? -5.389 -3.178 14.070 1.00 89.44 108 ILE A N 1
ATOM 877 C CA . ILE A 1 108 ? -5.981 -4.243 13.246 1.00 89.44 108 ILE A CA 1
ATOM 878 C C . ILE A 1 108 ? -5.077 -4.582 12.062 1.00 89.44 108 ILE A C 1
ATOM 880 O O . ILE A 1 108 ? -4.924 -5.757 11.757 1.00 89.44 108 ILE A O 1
ATOM 884 N N . ARG A 1 109 ? -4.404 -3.607 11.441 1.00 81.94 109 ARG A N 1
ATOM 885 C CA . ARG A 1 109 ? -3.422 -3.892 10.382 1.00 81.94 109 ARG A CA 1
ATOM 886 C C . ARG A 1 109 ? -2.278 -4.785 10.869 1.00 81.94 109 ARG A C 1
ATOM 888 O O . ARG A 1 109 ? -1.746 -5.566 10.089 1.00 81.94 109 ARG A O 1
ATOM 895 N N . LYS A 1 110 ? -1.870 -4.653 12.139 1.00 83.25 110 LYS A N 1
ATOM 896 C CA . LYS A 1 110 ? -0.755 -5.420 12.730 1.00 83.25 110 LYS A CA 1
ATOM 897 C C . LYS A 1 110 ? -1.183 -6.799 13.221 1.00 83.25 110 LYS A C 1
ATOM 899 O O . LYS A 1 110 ? -0.443 -7.758 13.047 1.00 83.25 110 LYS A O 1
ATOM 904 N N . ILE A 1 111 ? -2.341 -6.879 13.873 1.00 88.12 111 ILE A N 1
ATOM 905 C CA . ILE A 1 111 ? -2.794 -8.070 14.611 1.00 88.12 111 ILE A CA 1
ATOM 906 C C . ILE A 1 111 ? -3.889 -8.847 13.859 1.00 88.12 111 ILE A C 1
ATOM 908 O O . ILE A 1 111 ? -4.159 -10.004 14.161 1.00 88.12 111 ILE A O 1
ATOM 912 N N . GLY A 1 112 ? -4.534 -8.225 12.874 1.00 86.69 112 GLY A N 1
ATOM 913 C CA . GLY A 1 112 ? -5.591 -8.797 12.038 1.00 86.69 112 GLY A CA 1
ATOM 914 C C . GLY A 1 112 ? -7.011 -8.568 12.563 1.00 86.69 112 GLY A C 1
ATOM 915 O O . GLY A 1 112 ? -7.954 -8.534 11.777 1.00 86.69 112 GLY A O 1
ATOM 916 N N . GLN A 1 113 ? -7.199 -8.377 13.873 1.00 91.75 113 GLN A N 1
ATOM 917 C CA . GLN A 1 113 ? -8.516 -8.119 14.466 1.00 91.75 113 GLN A CA 1
ATOM 918 C C . GLN A 1 113 ? -8.434 -7.371 15.800 1.00 91.75 113 GLN A C 1
ATOM 920 O O . GLN A 1 113 ? -7.416 -7.414 16.486 1.00 91.75 113 GLN A O 1
ATOM 925 N N . ILE A 1 114 ? -9.534 -6.735 16.208 1.00 94.19 114 ILE A N 1
ATOM 926 C CA . ILE A 1 114 ? -9.688 -6.111 17.530 1.00 94.19 114 ILE A CA 1
ATOM 927 C C . ILE A 1 114 ? -11.045 -6.476 18.138 1.00 94.19 114 ILE A C 1
ATOM 929 O O . ILE A 1 114 ? -12.014 -6.686 17.417 1.00 94.19 114 ILE A O 1
ATOM 933 N N . ASN A 1 115 ? -11.147 -6.549 19.462 1.00 94.56 115 ASN A N 1
ATOM 934 C CA . ASN A 1 115 ? -12.430 -6.647 20.162 1.00 94.56 115 ASN A CA 1
ATOM 935 C C . ASN A 1 115 ? -12.688 -5.369 20.977 1.00 94.56 115 ASN A C 1
ATOM 937 O O . ASN A 1 115 ? -11.833 -4.491 21.084 1.00 94.56 115 ASN A O 1
ATOM 941 N N . ASN A 1 116 ? -13.886 -5.243 21.547 1.00 94.19 116 ASN A N 1
ATOM 942 C CA . ASN A 1 116 ? -14.262 -4.028 22.268 1.00 94.19 116 ASN A CA 1
ATOM 943 C C . ASN A 1 116 ? -13.377 -3.771 23.504 1.00 94.19 116 ASN A C 1
ATOM 945 O O . ASN A 1 116 ? -12.987 -2.631 23.735 1.00 94.19 116 ASN A O 1
ATOM 949 N N . THR A 1 117 ? -13.025 -4.815 24.262 1.00 94.31 117 THR A N 1
ATOM 950 C CA . THR A 1 117 ? -12.131 -4.708 25.428 1.00 94.31 117 THR A CA 1
ATOM 951 C C . THR A 1 117 ? -10.764 -4.169 25.020 1.00 94.31 117 THR A C 1
ATOM 953 O O . THR A 1 117 ? -10.280 -3.200 25.594 1.00 94.31 117 THR A O 1
ATOM 956 N N . ARG A 1 118 ? -10.185 -4.719 23.949 1.00 95.38 118 ARG A N 1
ATOM 957 C CA . ARG A 1 118 ? -8.881 -4.297 23.447 1.00 95.38 118 ARG A CA 1
ATOM 958 C C . ARG A 1 118 ? -8.897 -2.872 22.904 1.00 95.38 118 ARG A C 1
ATOM 960 O O . ARG A 1 118 ? -7.918 -2.154 23.066 1.00 95.38 118 ARG A O 1
ATOM 967 N N . TYR A 1 119 ? -10.003 -2.448 22.294 1.00 95.88 119 TYR A N 1
ATOM 968 C CA . TYR A 1 119 ? -10.182 -1.054 21.884 1.00 95.88 119 TYR A CA 1
ATOM 969 C C . TYR A 1 119 ? -10.142 -0.114 23.097 1.00 95.88 119 TYR A C 1
ATOM 971 O O . TYR A 1 119 ? -9.424 0.880 23.067 1.00 95.88 119 TYR A O 1
ATOM 979 N N . GLN A 1 120 ? -10.860 -0.447 24.178 1.00 96.62 120 GLN A N 1
ATOM 980 C CA . GLN A 1 120 ? -10.857 0.350 25.412 1.00 96.62 120 GLN A CA 1
ATOM 981 C C . GLN A 1 120 ? -9.447 0.485 25.995 1.00 96.62 120 GLN A C 1
ATOM 983 O O . GLN A 1 120 ? -9.039 1.597 26.311 1.00 96.62 120 GLN A O 1
ATOM 988 N N . GLU A 1 121 ? -8.698 -0.619 26.078 1.00 95.75 121 GLU A N 1
ATOM 989 C CA . GLU A 1 121 ? -7.304 -0.625 26.546 1.00 95.75 121 GLU A CA 1
ATOM 990 C C . GLU A 1 121 ? -6.396 0.242 25.665 1.00 95.75 121 GLU A C 1
ATOM 992 O O . GLU A 1 121 ? -5.569 0.994 26.171 1.00 95.75 121 GLU A O 1
ATOM 997 N N . LEU A 1 122 ? -6.559 0.157 24.341 1.00 94.50 122 LEU A N 1
ATOM 998 C CA . LEU A 1 122 ? -5.721 0.871 23.380 1.00 94.50 122 LEU A CA 1
ATOM 999 C C . LEU A 1 122 ? -5.959 2.386 23.399 1.00 94.50 122 LEU A C 1
ATOM 1001 O O . LEU A 1 122 ? -5.024 3.163 23.209 1.00 94.50 122 LEU A O 1
ATOM 1005 N N . THR A 1 123 ? -7.211 2.811 23.575 1.00 95.00 123 THR A N 1
ATOM 1006 C CA . THR A 1 123 ? -7.601 4.223 23.443 1.00 95.00 123 THR A CA 1
ATOM 1007 C C . THR A 1 123 ? -7.961 4.887 24.770 1.00 95.00 123 THR A C 1
ATOM 1009 O O . THR A 1 123 ? -8.295 6.069 24.767 1.00 95.00 123 THR A O 1
ATOM 1012 N N . ASN A 1 124 ? -7.921 4.145 25.880 1.00 95.00 124 ASN A N 1
ATOM 1013 C CA . ASN A 1 124 ? -8.308 4.573 27.225 1.00 95.00 124 ASN A CA 1
ATOM 1014 C C . ASN A 1 124 ? -9.707 5.219 27.287 1.00 95.00 124 ASN A C 1
ATOM 1016 O O . ASN A 1 124 ? -9.886 6.325 27.794 1.00 95.00 124 ASN A O 1
ATOM 1020 N N . VAL A 1 125 ? -10.711 4.547 26.713 1.00 96.00 125 VAL A N 1
ATOM 1021 C CA . VAL A 1 12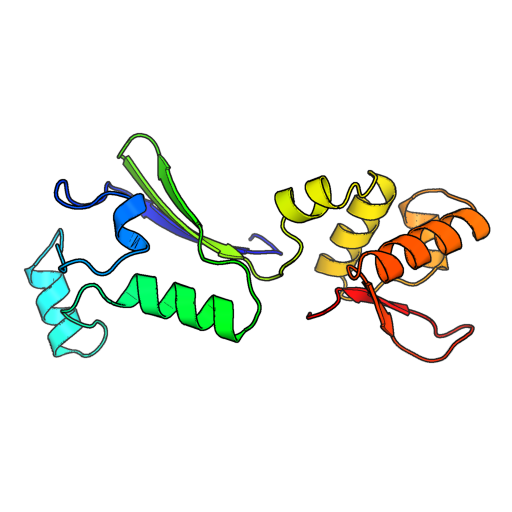5 ? -12.105 5.028 26.706 1.00 96.00 125 VAL A CA 1
ATOM 1022 C C . VAL A 1 125 ? -13.050 4.025 27.347 1.00 96.00 125 VAL A C 1
ATOM 1024 O O . VAL A 1 125 ? -12.767 2.833 27.418 1.00 96.00 125 VAL A O 1
ATOM 1027 N N . SER A 1 126 ? -14.222 4.503 27.762 1.00 96.38 126 SER A N 1
ATOM 1028 C CA . SER A 1 126 ? -15.271 3.648 28.311 1.00 96.38 126 SER A CA 1
ATOM 1029 C C . SER A 1 126 ? -15.871 2.708 27.255 1.00 96.38 126 SER A C 1
ATOM 1031 O O . SER A 1 126 ? -15.927 3.018 26.060 1.00 96.38 126 SER A O 1
ATOM 1033 N N . LYS A 1 127 ? -16.400 1.564 27.704 1.00 94.44 127 LYS A N 1
ATOM 1034 C CA . LYS A 1 127 ? -17.108 0.585 26.860 1.00 94.44 127 LYS A CA 1
ATOM 1035 C C . LYS A 1 127 ? -18.190 1.198 25.946 1.00 94.44 127 LYS A C 1
ATOM 1037 O O . LYS A 1 127 ? -18.234 0.812 24.772 1.00 94.44 127 LYS A O 1
ATOM 1042 N N . PRO A 1 128 ? -19.054 2.133 26.401 1.00 96.00 128 PRO A N 1
ATOM 1043 C CA . PRO A 1 128 ? -20.029 2.781 25.521 1.00 96.00 128 PRO A CA 1
ATOM 1044 C C . PRO A 1 128 ? -19.373 3.573 24.384 1.00 96.00 128 PRO A C 1
ATOM 1046 O O . PRO A 1 128 ? -19.801 3.457 23.237 1.00 96.00 128 PRO A O 1
ATOM 1049 N N . THR A 1 129 ? -18.303 4.317 24.676 1.00 95.56 129 THR A N 1
ATOM 1050 C CA . THR A 1 129 ? -17.551 5.081 23.669 1.00 95.56 129 THR A CA 1
ATOM 1051 C C . THR A 1 129 ? -16.865 4.152 22.672 1.00 95.56 129 THR A C 1
ATOM 1053 O O . THR A 1 129 ? -17.036 4.330 21.472 1.00 95.56 129 THR A O 1
ATOM 1056 N N . ALA A 1 130 ? -16.192 3.099 23.147 1.00 95.75 130 ALA A N 1
ATOM 1057 C CA . ALA A 1 130 ? -15.590 2.087 22.277 1.00 95.75 130 ALA A CA 1
ATOM 1058 C C . ALA A 1 130 ? -16.627 1.428 21.355 1.00 95.75 130 ALA A C 1
ATOM 1060 O O . ALA A 1 130 ? -16.379 1.205 20.174 1.00 95.75 130 ALA A O 1
ATOM 1061 N N . THR A 1 131 ? -17.820 1.138 21.883 1.00 94.44 131 THR A N 1
ATOM 1062 C CA . THR A 1 131 ? -18.918 0.571 21.089 1.00 94.44 131 THR A CA 1
ATOM 1063 C C . THR A 1 131 ? -19.364 1.539 19.998 1.00 94.44 131 THR A C 1
ATOM 1065 O O . THR A 1 131 ? -19.508 1.123 18.853 1.00 94.44 131 THR A O 1
ATOM 1068 N N . ARG A 1 132 ? -19.543 2.823 20.328 1.00 95.38 132 ARG A N 1
ATOM 1069 C CA . ARG A 1 132 ? -19.934 3.856 19.363 1.00 95.38 132 ARG A CA 1
ATOM 1070 C C . ARG A 1 132 ? -18.893 4.020 18.258 1.00 95.38 132 ARG A C 1
ATOM 1072 O O . ARG A 1 132 ? -19.266 3.970 17.091 1.00 95.38 132 ARG A O 1
ATOM 1079 N N . ASP A 1 133 ? -17.616 4.140 18.617 1.00 95.75 133 ASP A N 1
ATOM 1080 C CA . ASP A 1 133 ? -16.528 4.324 17.651 1.00 95.75 133 ASP A CA 1
ATOM 1081 C C . ASP A 1 133 ? -16.417 3.120 16.694 1.00 95.75 133 ASP A C 1
ATOM 1083 O O . ASP A 1 133 ? -16.310 3.293 15.482 1.00 95.75 133 ASP A O 1
ATOM 1087 N N . LEU A 1 134 ? -16.497 1.889 17.218 1.00 94.25 134 LEU A N 1
ATOM 1088 C CA . LEU A 1 134 ? -16.452 0.666 16.404 1.00 94.25 134 LEU A CA 1
ATOM 1089 C C . LEU A 1 134 ? -17.668 0.542 15.472 1.00 94.25 134 LEU A C 1
ATOM 1091 O O . LEU A 1 134 ? -17.524 0.106 14.331 1.00 94.25 134 LEU A O 1
ATOM 1095 N N . GLN A 1 135 ? -18.858 0.942 15.927 1.00 94.00 135 GLN A N 1
ATOM 1096 C CA . GLN A 1 135 ? -20.059 0.978 15.084 1.00 94.00 135 GLN A CA 1
ATOM 1097 C C . GLN A 1 135 ? -19.969 2.052 13.999 1.00 94.00 135 GLN A C 1
ATOM 1099 O O . GLN A 1 135 ? -20.382 1.818 12.865 1.00 94.00 135 GLN A O 1
ATOM 1104 N N . GLU A 1 136 ? -19.393 3.212 14.311 1.00 95.12 136 GLU A N 1
ATOM 1105 C CA . GLU A 1 136 ? -19.151 4.263 13.325 1.00 95.12 136 GLU A CA 1
A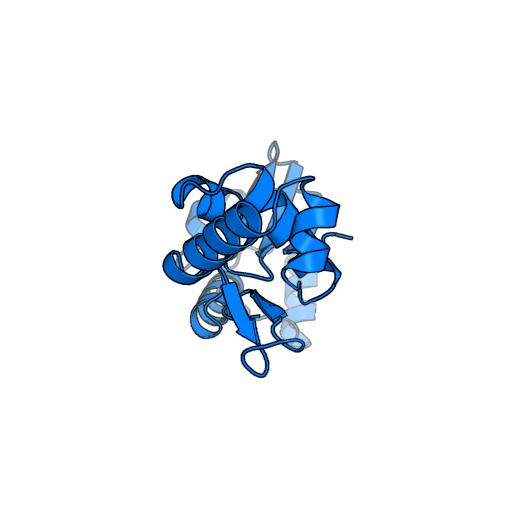TOM 1106 C C . GLU A 1 136 ? -18.189 3.784 12.232 1.00 95.12 136 GLU A C 1
ATOM 1108 O O . GLU A 1 136 ? -18.457 3.972 11.046 1.00 95.12 136 GLU A O 1
ATOM 1113 N N . LEU A 1 137 ? -17.117 3.084 12.613 1.00 92.25 137 LEU A N 1
ATOM 1114 C CA . LEU A 1 137 ? -16.181 2.473 11.671 1.00 92.25 137 LEU A CA 1
ATOM 1115 C C . LEU A 1 137 ? -16.826 1.393 10.790 1.00 92.25 137 LEU A C 1
ATOM 1117 O O . LEU A 1 137 ? -16.485 1.285 9.612 1.00 92.25 137 LEU A O 1
ATOM 1121 N N . ILE A 1 138 ? -17.786 0.625 11.316 1.00 92.00 138 ILE A N 1
ATOM 1122 C CA . ILE A 1 138 ? -18.598 -0.291 10.499 1.00 92.00 138 ILE A CA 1
ATOM 1123 C C . ILE A 1 138 ? -19.483 0.491 9.526 1.00 92.00 138 ILE A C 1
ATOM 1125 O O . ILE A 1 138 ? -19.531 0.168 8.339 1.00 92.00 138 ILE A O 1
ATOM 1129 N N . LYS A 1 139 ? -20.162 1.544 9.999 1.00 92.44 139 LYS A N 1
ATOM 1130 C CA . LYS A 1 139 ? -21.039 2.386 9.170 1.00 92.44 139 LYS A CA 1
ATOM 1131 C C . LYS A 1 139 ? -20.268 3.053 8.027 1.00 92.44 139 LYS A C 1
ATOM 1133 O O . LYS A 1 139 ? -20.777 3.136 6.914 1.00 92.44 139 LYS A O 1
ATOM 1138 N N . LYS A 1 140 ? -19.021 3.457 8.282 1.00 89.25 140 LYS A N 1
ATOM 1139 C CA . LYS A 1 140 ? -18.077 3.995 7.289 1.00 89.25 140 LYS A CA 1
ATOM 1140 C C . LYS A 1 140 ? -17.492 2.925 6.352 1.00 89.25 140 LYS A C 1
ATOM 1142 O O . LYS A 1 140 ? -16.644 3.247 5.532 1.00 89.25 140 LYS A O 1
ATOM 1147 N N . SER A 1 141 ? -17.926 1.664 6.450 1.00 85.69 141 SER A N 1
ATOM 1148 C CA . SER A 1 141 ? -17.384 0.525 5.692 1.00 85.69 141 SER A CA 1
ATOM 1149 C C . SER A 1 141 ? -15.881 0.291 5.886 1.00 85.69 141 SER A C 1
ATOM 1151 O O . SER A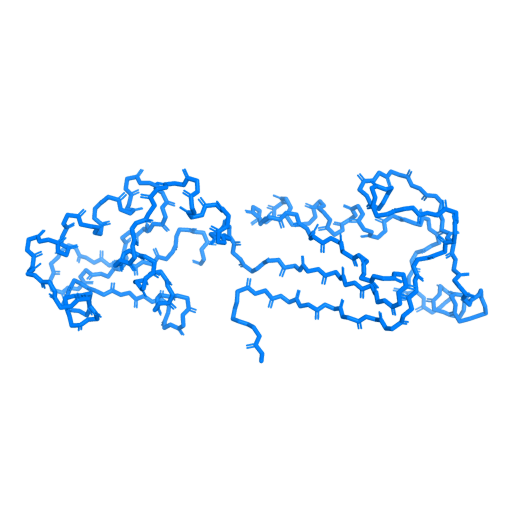 1 141 ? -15.252 -0.341 5.043 1.00 85.69 141 SER A O 1
ATOM 1153 N N . VAL A 1 142 ? -15.312 0.748 7.007 1.00 86.75 142 VAL A N 1
ATOM 1154 C CA . VAL A 1 142 ? -13.903 0.507 7.350 1.00 86.75 142 VAL A CA 1
ATOM 1155 C C . VAL A 1 142 ? -13.726 -0.850 8.009 1.00 86.75 142 VAL A C 1
ATOM 1157 O O . VAL A 1 142 ? -12.822 -1.608 7.666 1.00 86.75 142 VAL A O 1
ATOM 1160 N N . LEU A 1 143 ? -14.616 -1.175 8.945 1.00 90.44 143 LEU A N 1
ATOM 1161 C CA . LEU A 1 143 ? -14.582 -2.438 9.669 1.00 90.44 143 LEU A CA 1
ATOM 1162 C C . LEU A 1 143 ? -15.750 -3.343 9.292 1.00 90.44 143 LEU A C 1
ATOM 1164 O O . LEU A 1 143 ? -16.844 -2.889 8.966 1.00 90.4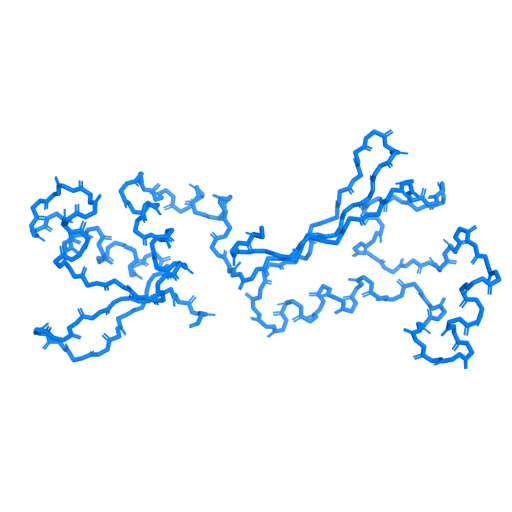4 143 LEU A O 1
ATOM 1168 N N . GLN A 1 144 ? -15.522 -4.644 9.426 1.00 90.81 144 GLN A N 1
ATOM 1169 C CA . GLN A 1 144 ? -16.550 -5.671 9.405 1.00 90.81 144 GLN A CA 1
ATOM 1170 C C . GLN A 1 144 ? -16.526 -6.471 10.706 1.00 90.81 144 GLN A C 1
ATOM 1172 O O . GLN A 1 144 ? -15.470 -6.706 11.305 1.00 90.81 144 GLN A O 1
ATOM 1177 N N . LYS A 1 145 ? -17.710 -6.882 11.161 1.00 91.38 145 LYS A N 1
ATOM 1178 C CA . LYS A 1 145 ? -17.852 -7.711 12.357 1.00 91.38 145 LYS A CA 1
ATOM 1179 C C . LYS A 1 145 ? -17.440 -9.147 12.029 1.00 91.38 145 LYS A C 1
ATOM 1181 O O . LYS A 1 145 ? -17.856 -9.705 11.022 1.00 91.38 145 LYS A O 1
ATOM 1186 N N . SER A 1 146 ? -16.632 -9.730 12.902 1.00 81.69 146 SER A N 1
ATOM 1187 C CA . SER A 1 146 ? -16.075 -11.076 12.808 1.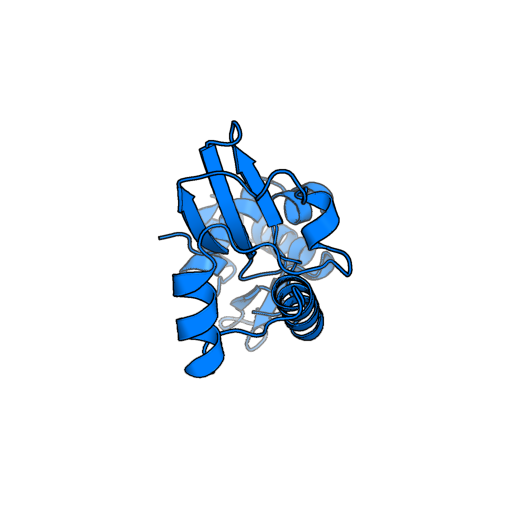00 81.69 146 SER A CA 1
ATOM 1188 C C . SER A 1 146 ? -16.459 -11.857 14.072 1.00 81.69 146 SER A C 1
ATOM 1190 O O . SER A 1 146 ? -16.174 -11.425 15.194 1.00 81.69 146 SER A O 1
ATOM 1192 N N . GLY A 1 147 ? -17.128 -12.999 13.901 1.00 74.00 147 GLY A N 1
ATOM 1193 C CA . GLY A 1 147 ? -17.568 -13.875 14.994 1.00 74.00 147 GLY A CA 1
ATOM 1194 C C . GLY A 1 147 ? -18.993 -13.623 15.508 1.00 74.00 147 GLY A C 1
ATOM 1195 O O . GLY A 1 147 ? -19.758 -12.831 14.958 1.00 74.00 147 GLY A O 1
ATOM 1196 N N . VAL A 1 148 ? -19.356 -14.334 16.581 1.00 69.88 148 VAL A N 1
ATOM 1197 C CA . VAL A 1 148 ? -20.718 -14.357 17.143 1.00 69.88 148 VAL A CA 1
ATOM 1198 C C . VAL A 1 148 ? -20.964 -13.129 18.030 1.00 69.88 148 VAL A C 1
ATOM 1200 O O . VAL A 1 148 ? -20.087 -12.687 18.782 1.00 69.88 148 VAL A O 1
ATOM 1203 N N . THR A 1 149 ? -22.169 -12.555 17.955 1.00 72.19 149 THR A N 1
ATOM 1204 C CA . THR A 1 149 ? -22.600 -11.453 18.830 1.00 72.19 149 THR A CA 1
ATOM 1205 C C . THR A 1 149 ? -22.508 -11.878 20.300 1.00 72.19 149 THR A C 1
ATOM 1207 O O . THR A 1 149 ? -23.185 -12.812 20.710 1.00 72.19 149 THR A O 1
ATOM 1210 N N . GLY A 1 150 ? -21.663 -11.208 21.095 1.00 70.88 150 GLY A N 1
ATOM 1211 C CA . GLY A 1 150 ? -21.431 -11.542 22.506 1.00 70.88 150 GLY A CA 1
ATOM 1212 C C . GLY A 1 150 ? -19.949 -11.502 22.892 1.00 70.88 150 GLY A C 1
ATOM 1213 O O . GLY A 1 150 ? -19.181 -10.713 22.340 1.00 70.88 150 GLY A O 1
ATOM 1214 N N . LYS A 1 151 ? -19.524 -12.367 23.826 1.00 68.94 151 LYS A N 1
ATOM 1215 C CA . LYS A 1 151 ? -18.128 -12.434 24.318 1.00 68.94 151 LYS A CA 1
ATOM 1216 C C . LYS A 1 151 ? -17.086 -12.772 23.232 1.00 68.94 151 LYS A C 1
ATOM 1218 O O . LYS A 1 151 ? -15.903 -12.559 23.464 1.00 68.94 151 LYS A O 1
ATOM 1223 N N . GLY A 1 152 ? -17.512 -13.240 22.055 1.00 75.94 152 GLY A N 1
ATOM 1224 C CA . GLY A 1 152 ? -16.649 -13.556 20.907 1.00 75.94 152 GLY A CA 1
ATOM 1225 C C . GLY A 1 152 ? -16.640 -12.510 19.787 1.00 75.94 152 GLY A C 1
ATOM 1226 O O . GLY A 1 152 ? -16.093 -12.773 18.719 1.00 75.94 152 GLY A O 1
ATOM 1227 N N . THR A 1 153 ? -17.262 -11.341 19.978 1.00 87.56 153 THR A N 1
ATOM 1228 C CA . THR A 1 153 ? -17.314 -10.318 18.926 1.00 87.56 153 THR A CA 1
ATOM 1229 C C . THR A 1 153 ? -15.946 -9.672 18.708 1.00 87.56 153 THR A C 1
ATOM 1231 O O . THR A 1 153 ? -15.404 -9.010 19.596 1.00 87.56 153 THR A O 1
ATOM 1234 N N . SER A 1 154 ? -15.437 -9.803 17.487 1.00 92.44 154 SER A N 1
ATOM 1235 C CA . SER A 1 154 ? -14.239 -9.126 16.995 1.00 92.44 154 SER A CA 1
ATOM 1236 C C . SER A 1 154 ? -14.561 -8.309 15.741 1.00 92.44 154 SER A C 1
ATOM 1238 O O . SER A 1 154 ? -15.632 -8.443 15.150 1.00 92.44 154 SER A O 1
ATOM 1240 N N . TYR A 1 155 ? -13.647 -7.433 15.350 1.00 92.88 155 TYR A N 1
ATOM 1241 C CA . TYR A 1 155 ? -13.759 -6.551 14.197 1.00 92.88 155 TYR A CA 1
ATOM 1242 C C . TYR A 1 155 ? -12.472 -6.650 13.380 1.00 92.88 155 TYR A C 1
ATOM 1244 O O . TYR A 1 155 ? -11.381 -6.670 13.953 1.00 92.88 155 TYR A O 1
ATOM 1252 N N . ARG A 1 156 ? -12.608 -6.718 12.056 1.00 91.00 156 ARG A N 1
ATOM 1253 C CA . ARG A 1 156 ? -11.501 -6.752 11.086 1.00 91.00 156 ARG A CA 1
ATOM 1254 C C . ARG A 1 156 ? -11.686 -5.651 10.055 1.00 91.00 156 ARG A C 1
ATOM 1256 O O . ARG A 1 156 ? -12.794 -5.132 9.929 1.00 91.00 156 ARG A O 1
ATOM 1263 N N . LEU A 1 157 ? -10.627 -5.304 9.331 1.00 87.56 157 LEU A N 1
ATOM 1264 C CA . LEU A 1 157 ? -10.752 -4.402 8.191 1.00 87.56 157 LEU A CA 1
ATOM 1265 C C . LEU A 1 157 ? -11.634 -5.054 7.117 1.00 87.56 157 LEU A C 1
ATOM 1267 O O . LEU A 1 157 ? -11.652 -6.274 6.947 1.00 87.56 157 LEU A O 1
ATOM 1271 N N . LYS A 1 158 ? -12.463 -4.249 6.456 1.00 80.69 158 LYS A N 1
ATOM 1272 C CA . LYS A 1 158 ? -13.336 -4.736 5.388 1.00 80.69 158 LYS A CA 1
ATOM 1273 C C . LYS A 1 158 ? -12.509 -4.894 4.108 1.00 80.69 158 LYS A C 1
ATOM 1275 O O . LYS A 1 158 ? -11.899 -3.929 3.665 1.00 80.69 158 LYS A O 1
ATOM 1280 N N . GLY A 1 159 ? -12.503 -6.089 3.519 1.00 65.81 159 GLY A N 1
ATOM 1281 C CA . GLY A 1 159 ? -11.721 -6.384 2.307 1.00 65.81 159 GLY A CA 1
ATOM 1282 C C . GLY A 1 159 ? -10.270 -6.823 2.549 1.00 65.81 159 GLY A C 1
ATOM 1283 O O . GLY A 1 159 ? -9.510 -6.897 1.592 1.00 65.81 159 GLY A O 1
ATOM 1284 N N . SER A 1 160 ? -9.896 -7.109 3.802 1.00 57.09 160 SER A N 1
ATOM 1285 C CA . SER A 1 160 ? -8.624 -7.748 4.189 1.00 57.09 160 SER A CA 1
ATOM 1286 C C . SER A 1 160 ? -8.806 -9.205 4.588 1.00 57.09 160 SER A C 1
ATOM 1288 O O . SER A 1 160 ? -9.854 -9.478 5.225 1.00 57.09 160 SER A O 1
#

Solvent-accessible surface area (backbone atoms only — not comparable to full-atom values): 9318 Å² total; per-residue (Å²): 134,67,90,59,40,49,75,51,76,45,88,36,54,72,51,93,91,54,55,76,74,44,54,78,44,96,45,81,55,72,64,92,50,57,69,62,50,48,54,37,36,77,69,68,74,48,78,81,62,42,51,65,56,49,51,51,33,50,53,25,51,75,71,65,27,47,59,62,47,69,48,68,51,94,64,48,27,33,36,45,35,39,46,72,47,66,75,41,74,69,52,39,56,74,68,67,61,49,74,62,55,48,53,50,51,56,48,21,73,74,69,56,48,45,35,61,69,58,48,19,70,75,60,75,46,55,70,70,57,36,50,52,54,55,50,50,35,35,74,70,59,49,33,37,83,40,75,54,93,61,101,59,40,29,36,25,55,53,95,112

Nearest PDB structures (foldseek):
  3e6m-assembly4_H  TM=8.187E-01  e=1.563E-02  Ruegeria pomeroyi
  3lmm-assembly3_C  TM=4.526E-01  e=2.314E-04  Corynebacterium diphtheriae
  3e6m-assembly2_D  TM=8.091E-01  e=2.753E-02  Ruegeria pomeroyi
  3e6m-assembly1_B  TM=8.175E-01  e=3.325E-02  Ruegeria pomeroyi
  4rgu-assembly1_B-2  TM=7.026E-01  e=1.216E-02  Acinetobacter baylyi ADP1

Secondary structure (DSSP, 8-state):
--SSEEEEEEESPPPTT--TTGGGS------SSHHHHHHHHHTTSS-SSS-HHHHHHHHHHHTTPPPPEEEEETTTEEEEEEESSS--HHHHHHTT--HHHHHHHHHHHHHS-EEHHHHHHHHT--HHHHHHHHHHHHHTTSEEEES-SSTT-EEEETT-

Radius of gyration: 20.89 Å; Cα contacts (8 Å, |Δi|>4): 212; chains: 1; bounding box: 44×30×54 Å

Mean predicted aligned error: 8.2 Å

Foldseek 3Di:
DDLFKDKDKDFAADDPVDDQVCLCDFDFDDDPDVVVVVVCVVVVNDDRGSCVLNVQQVVCVVLVHHRWDWDDDPRGMIMTMGTNHNCPPVNVVVLVQDPLLVQLQVVCSVVVKADLVRSCVRRVDDSVVSVVSLVSCVVSQQWDWDDDPDPPIMIGGRSD